Protein AF-A0A3B8VPF8-F1 (afdb_monomer_lite)

Sequence (77 aa):
MTQTQQPNEIPRAYEPGAVEGRIYDFWTEGGYFTPEIDRSKKPFTLIMPPPNVTGELHMGHALTIALEDLMVRWHRM

pLDDT: mean 86.62, std 13.44, range [38.34, 97.62]

Foldseek 3Di:
DDDDDDPPDDDPDDDCVVPVVVVVVVCVVVVVVPDDDDPVDDDDDDDDDDDPPPDDDDVVNVVVVVVVVVVVVVVVD

Radius of gyration: 18.07 Å; chains: 1; bounding box: 46×25×43 Å

Structure (mmCIF, N/CA/C/O backbone):
data_AF-A0A3B8VPF8-F1
#
_entry.id   AF-A0A3B8VPF8-F1
#
loop_
_atom_site.group_PDB
_atom_site.id
_atom_site.type_symbol
_atom_site.label_atom_id
_atom_site.label_alt_id
_atom_site.label_comp_id
_atom_site.label_asym_id
_atom_site.label_entity_id
_atom_site.label_seq_id
_atom_site.pdbx_PDB_ins_code
_atom_site.Cartn_x
_atom_site.Cartn_y
_atom_site.Cartn_z
_atom_site.occupancy
_atom_site.B_iso_or_equiv
_atom_site.auth_seq_id
_atom_site.auth_comp_id
_atom_site.auth_asym_id
_atom_site.auth_atom_id
_atom_site.pdbx_PDB_model_num
ATOM 1 N N . MET A 1 1 ? -31.017 9.631 20.838 1.00 38.34 1 MET A N 1
ATOM 2 C CA . MET A 1 1 ? -31.563 10.023 19.522 1.00 38.34 1 MET A CA 1
ATOM 3 C C . MET A 1 1 ? -30.771 9.278 18.466 1.00 38.34 1 MET A C 1
ATOM 5 O O . MET A 1 1 ? -29.674 9.698 18.130 1.00 38.34 1 MET A O 1
ATOM 9 N N . THR A 1 2 ? -31.264 8.124 18.033 1.00 43.97 2 THR A N 1
ATOM 10 C CA . THR A 1 2 ? -30.581 7.291 17.038 1.00 43.97 2 THR A CA 1
ATOM 11 C C . THR A 1 2 ? -31.078 7.746 15.672 1.00 43.97 2 THR A C 1
ATOM 13 O O . THR A 1 2 ? -32.217 7.462 15.313 1.00 43.97 2 THR A O 1
ATOM 16 N N . GLN A 1 3 ? -30.285 8.548 14.956 1.00 50.97 3 GLN A N 1
ATOM 17 C CA . GLN A 1 3 ? -30.620 8.916 13.580 1.00 50.97 3 GLN A CA 1
ATOM 18 C C . GLN A 1 3 ? -30.512 7.666 12.710 1.00 50.97 3 GLN A C 1
ATOM 20 O O . GLN A 1 3 ? -29.454 7.050 12.612 1.00 50.97 3 GLN A O 1
ATOM 25 N N . THR A 1 4 ? -31.631 7.274 12.116 1.00 53.16 4 THR A N 1
ATOM 26 C CA . THR A 1 4 ? -31.707 6.212 11.117 1.00 53.16 4 THR A CA 1
ATOM 27 C C . THR A 1 4 ? -31.064 6.747 9.835 1.00 53.16 4 THR A C 1
ATOM 29 O O . THR A 1 4 ? -31.629 7.628 9.192 1.00 53.16 4 THR A O 1
ATOM 32 N N . GLN A 1 5 ? -29.854 6.289 9.499 1.00 57.12 5 GLN A N 1
ATOM 33 C CA . GLN A 1 5 ? -29.176 6.686 8.259 1.00 57.12 5 GLN A CA 1
ATOM 34 C C . GLN A 1 5 ? -29.918 6.105 7.046 1.00 57.12 5 GLN A C 1
ATOM 36 O O . GLN A 1 5 ? -30.167 4.901 6.979 1.00 57.12 5 GLN A O 1
ATOM 41 N N . GLN A 1 6 ? -30.290 6.975 6.105 1.00 61.03 6 GLN A N 1
ATOM 42 C CA . GLN A 1 6 ? -30.875 6.604 4.815 1.00 61.03 6 GLN A CA 1
ATOM 43 C C . GLN A 1 6 ? -29.783 6.022 3.887 1.00 61.03 6 GLN A C 1
ATOM 45 O O . GLN A 1 6 ? -28.652 6.504 3.928 1.00 61.03 6 GLN A O 1
ATOM 50 N N . PRO A 1 7 ? -30.089 5.052 3.002 1.00 62.00 7 PRO A N 1
ATOM 51 C CA . PRO A 1 7 ? -29.084 4.275 2.253 1.00 62.00 7 PRO A CA 1
ATOM 52 C C . PRO A 1 7 ? -28.167 5.061 1.296 1.00 62.00 7 PRO A C 1
ATOM 54 O O . PRO A 1 7 ? -27.156 4.522 0.858 1.00 62.00 7 PRO A O 1
ATOM 57 N N . ASN A 1 8 ? -28.508 6.311 0.960 1.00 69.25 8 ASN A N 1
ATOM 58 C CA . ASN A 1 8 ? -27.827 7.113 -0.066 1.00 69.25 8 ASN A CA 1
ATOM 59 C C . ASN A 1 8 ? -27.153 8.388 0.473 1.00 69.25 8 ASN A C 1
ATOM 61 O O 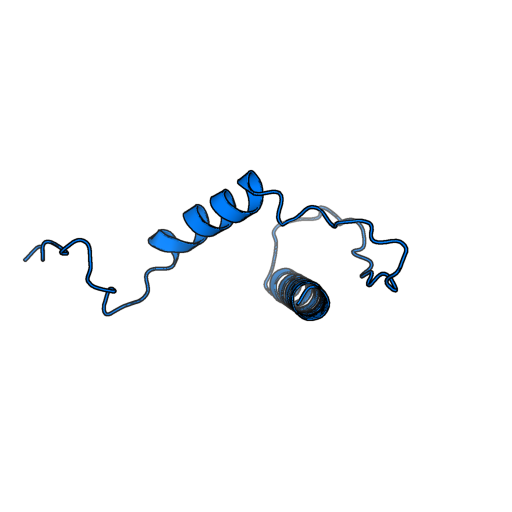. ASN A 1 8 ? -26.754 9.243 -0.318 1.00 69.25 8 ASN A O 1
ATOM 65 N N . GLU A 1 9 ? -27.036 8.556 1.790 1.00 81.25 9 GLU A N 1
ATOM 66 C CA . GLU A 1 9 ? -26.410 9.746 2.373 1.00 81.25 9 GLU A CA 1
ATOM 67 C C . GLU A 1 9 ? -24.992 9.424 2.866 1.00 81.25 9 GLU A C 1
ATOM 69 O O . GLU A 1 9 ? -24.794 8.508 3.664 1.00 81.25 9 GLU A O 1
ATOM 74 N N . ILE A 1 10 ? -23.989 10.167 2.381 1.00 84.62 10 ILE A N 1
ATOM 75 C CA . ILE A 1 10 ? -22.608 10.029 2.861 1.00 84.62 10 ILE A CA 1
ATOM 76 C C . ILE A 1 10 ? -22.556 10.560 4.304 1.00 84.62 10 ILE A C 1
ATOM 78 O O . ILE A 1 10 ? -22.975 11.699 4.537 1.00 84.62 10 ILE A O 1
ATOM 82 N N . PRO A 1 11 ? -22.044 9.781 5.278 1.00 86.44 11 PRO A N 1
ATOM 83 C CA . PRO A 1 11 ? -21.923 10.232 6.657 1.00 86.44 11 PRO A CA 1
ATOM 84 C C . PRO A 1 11 ? -21.149 11.548 6.769 1.00 86.44 11 PRO A C 1
ATOM 86 O O . PRO A 1 11 ? -20.149 11.761 6.087 1.00 86.44 11 PRO A O 1
ATOM 89 N N . ARG A 1 12 ? -21.584 12.428 7.678 1.00 88.38 12 ARG A N 1
ATOM 90 C CA . ARG A 1 12 ? -20.902 13.713 7.923 1.00 88.38 12 ARG A CA 1
ATOM 91 C C . ARG A 1 12 ? -19.491 13.547 8.490 1.00 88.38 12 ARG A C 1
ATOM 93 O O . ARG A 1 12 ? -18.664 14.433 8.311 1.00 88.38 12 ARG A O 1
ATOM 100 N N . ALA A 1 13 ? -19.249 12.448 9.199 1.00 92.50 13 ALA A N 1
ATOM 101 C CA . ALA A 1 13 ? -17.954 12.081 9.747 1.00 92.50 13 ALA A CA 1
ATOM 102 C C . ALA A 1 13 ? -17.501 10.758 9.128 1.00 92.50 13 ALA A C 1
ATOM 104 O O . ALA A 1 13 ? -18.309 9.850 8.931 1.00 92.50 13 ALA A O 1
ATOM 105 N N . TYR A 1 14 ? -16.213 10.672 8.808 1.00 91.81 14 TYR A N 1
ATOM 106 C CA . TYR A 1 14 ? -15.606 9.450 8.304 1.00 91.81 14 TYR A CA 1
ATOM 107 C C . TYR A 1 14 ? -15.344 8.482 9.459 1.00 91.81 14 TYR A C 1
ATOM 109 O O . TYR A 1 14 ? -14.669 8.841 10.419 1.00 91.81 14 TYR A O 1
ATOM 117 N N . GLU A 1 15 ? -15.842 7.255 9.324 1.00 92.81 15 GLU A N 1
ATOM 118 C CA . GLU A 1 15 ? -15.626 6.158 10.268 1.00 92.81 15 GLU A CA 1
ATOM 119 C C . GLU A 1 15 ? -14.750 5.086 9.597 1.00 92.81 15 GLU A C 1
ATOM 121 O O . GLU A 1 15 ? -15.264 4.302 8.791 1.00 92.81 15 GLU A O 1
ATOM 126 N N . PRO A 1 16 ? -13.437 5.026 9.896 1.00 94.19 16 PRO A N 1
ATOM 127 C CA . PRO A 1 16 ? -12.511 4.133 9.198 1.00 94.19 16 PRO A CA 1
ATOM 128 C C . PRO A 1 16 ? -12.909 2.657 9.296 1.00 94.19 16 PRO A C 1
ATOM 130 O O . PRO A 1 16 ? -12.916 1.941 8.295 1.00 94.19 16 PRO A O 1
ATOM 133 N N . GLY A 1 17 ? -13.355 2.220 10.479 1.00 93.94 17 GLY A N 1
ATOM 134 C CA . GLY A 1 17 ? -13.756 0.832 10.725 1.00 93.94 17 GLY A CA 1
ATOM 135 C C . GLY A 1 17 ? -14.954 0.359 9.891 1.00 93.94 17 GLY A C 1
ATOM 136 O O . GLY A 1 17 ? -15.097 -0.837 9.660 1.00 93.94 17 GLY A O 1
ATOM 137 N N . ALA A 1 18 ? -15.789 1.274 9.387 1.00 90.38 18 ALA A N 1
ATOM 138 C CA . ALA A 1 18 ? -16.903 0.934 8.499 1.00 90.38 18 ALA A CA 1
ATOM 139 C C . ALA A 1 18 ? -16.472 0.756 7.029 1.00 90.38 18 ALA A C 1
ATOM 141 O O . ALA A 1 18 ? -17.265 0.307 6.197 1.00 90.38 18 ALA A O 1
ATOM 142 N N . VAL A 1 19 ? -15.238 1.138 6.684 1.00 92.88 19 VAL A N 1
ATOM 143 C CA . VAL A 1 19 ? -14.780 1.272 5.295 1.00 92.88 19 VAL A CA 1
ATOM 144 C C . VAL A 1 19 ? -13.557 0.406 5.002 1.00 92.88 19 VAL A C 1
ATOM 146 O O . VAL A 1 19 ? -13.567 -0.313 4.003 1.00 92.88 19 VAL A O 1
ATOM 149 N N . GLU A 1 20 ? -12.535 0.440 5.858 1.00 96.12 20 GLU A N 1
ATOM 150 C CA . GLU A 1 20 ? -11.221 -0.168 5.597 1.00 96.12 20 GLU A CA 1
ATOM 151 C C . GLU A 1 20 ? -11.303 -1.672 5.318 1.00 96.12 20 GLU A C 1
ATOM 153 O O . GLU A 1 20 ? -10.771 -2.127 4.306 1.00 96.12 20 GLU A O 1
ATOM 158 N N . GLY A 1 21 ? -12.033 -2.428 6.148 1.00 96.62 21 GLY A N 1
ATOM 159 C CA . GLY A 1 21 ? -12.187 -3.878 5.975 1.00 96.62 21 GLY A CA 1
ATOM 160 C C . GLY A 1 21 ? -12.836 -4.243 4.639 1.00 96.62 21 GLY A C 1
ATOM 161 O O . GLY A 1 21 ? -12.270 -4.996 3.856 1.00 96.62 21 GLY A O 1
ATOM 162 N N . ARG A 1 22 ? -13.965 -3.604 4.307 1.00 95.62 22 ARG A N 1
ATOM 163 C CA . ARG A 1 22 ? -14.677 -3.842 3.040 1.00 95.62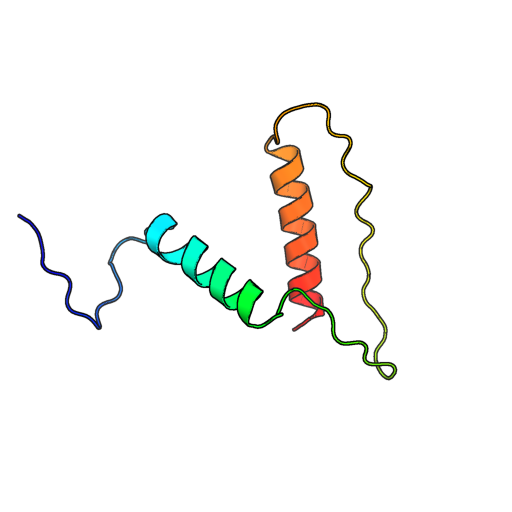 22 ARG A CA 1
ATOM 164 C C . ARG A 1 22 ? -13.815 -3.529 1.813 1.00 95.62 22 ARG A C 1
ATOM 166 O O . ARG A 1 22 ? -13.915 -4.222 0.805 1.00 95.62 22 ARG A O 1
ATOM 173 N N . ILE A 1 23 ? -13.009 -2.465 1.865 1.00 96.69 23 ILE A N 1
ATOM 174 C CA . ILE A 1 23 ? -12.095 -2.117 0.766 1.00 96.69 23 ILE A CA 1
ATOM 175 C C . ILE A 1 23 ? -10.978 -3.156 0.648 1.00 96.69 23 ILE A C 1
ATOM 177 O O . ILE A 1 23 ? -10.633 -3.552 -0.466 1.00 96.69 23 ILE A O 1
ATOM 181 N N . TYR A 1 24 ? -10.423 -3.596 1.777 1.00 96.94 24 TYR A N 1
ATOM 182 C CA . TYR A 1 24 ? -9.379 -4.613 1.794 1.00 96.94 24 TYR A CA 1
ATOM 183 C C . TYR A 1 24 ? -9.871 -5.943 1.212 1.00 96.94 24 TYR A C 1
ATOM 185 O O . TYR A 1 24 ? -9.195 -6.521 0.355 1.00 96.94 24 TYR A O 1
ATOM 193 N N . ASP A 1 25 ? -11.069 -6.381 1.604 1.00 97.50 25 ASP A N 1
ATOM 194 C CA . ASP A 1 25 ? -11.705 -7.591 1.075 1.00 97.50 25 ASP A CA 1
ATOM 195 C C . ASP A 1 25 ? -11.933 -7.465 -0.433 1.00 97.50 25 ASP A C 1
ATOM 197 O O . ASP A 1 25 ? -11.490 -8.320 -1.196 1.00 97.50 25 ASP A O 1
ATOM 201 N N . PHE A 1 26 ? -12.494 -6.340 -0.890 1.00 97.44 26 PHE A N 1
ATOM 202 C CA . PHE A 1 26 ? -12.676 -6.063 -2.317 1.00 97.44 26 PHE A CA 1
ATOM 203 C C . PHE A 1 26 ? -11.361 -6.153 -3.112 1.00 97.44 26 PHE A C 1
ATOM 205 O O . PHE A 1 26 ? -11.323 -6.734 -4.201 1.00 97.44 26 PHE A O 1
ATOM 212 N N . TRP A 1 27 ? -10.264 -5.598 -2.585 1.00 96.69 27 TRP A N 1
ATOM 213 C CA . TRP A 1 27 ? -8.960 -5.686 -3.245 1.00 96.69 27 TRP A CA 1
ATOM 214 C C . TRP A 1 27 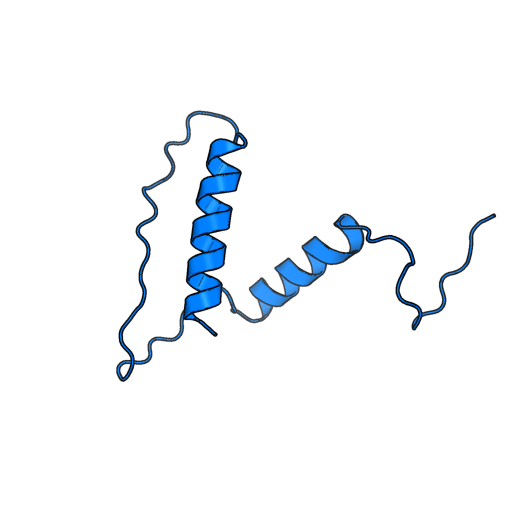? -8.397 -7.106 -3.271 1.00 96.69 27 TRP A C 1
ATOM 216 O O . TRP A 1 27 ? -7.797 -7.512 -4.271 1.00 96.69 27 TRP A O 1
ATOM 226 N N . THR A 1 28 ? -8.595 -7.849 -2.187 1.00 96.69 28 THR A N 1
ATOM 227 C CA . THR A 1 28 ? -8.116 -9.225 -2.047 1.00 96.69 28 THR A CA 1
ATOM 228 C C . THR A 1 28 ? -8.879 -10.161 -2.980 1.00 96.69 28 THR A C 1
ATOM 230 O O . THR A 1 28 ? -8.262 -10.865 -3.778 1.00 96.69 28 THR A O 1
ATOM 233 N N . GLU A 1 29 ? -10.211 -10.117 -2.946 1.00 97.62 29 GLU A N 1
ATOM 234 C CA . GLU A 1 29 ? -11.097 -10.931 -3.786 1.00 97.62 29 GLU A CA 1
ATOM 235 C C . GLU A 1 29 ? -10.929 -10.616 -5.275 1.00 97.62 29 GLU A C 1
ATOM 237 O O . GLU A 1 29 ? -10.943 -11.519 -6.110 1.00 97.62 29 GLU A O 1
ATOM 242 N N . GLY A 1 30 ? -10.711 -9.344 -5.617 1.00 96.25 30 GLY A N 1
ATOM 243 C CA . GLY A 1 30 ? -10.442 -8.924 -6.991 1.00 96.25 30 GLY A CA 1
ATOM 244 C C . GLY A 1 30 ? -9.017 -9.204 -7.479 1.00 96.25 30 GLY A C 1
ATOM 245 O O . GLY A 1 30 ? -8.695 -8.871 -8.618 1.00 96.25 30 GLY A O 1
ATOM 246 N N . GLY A 1 31 ? -8.141 -9.773 -6.642 1.00 95.38 31 GLY A N 1
ATOM 247 C CA . GLY A 1 31 ? -6.761 -10.090 -7.016 1.00 95.38 31 GLY A CA 1
ATOM 248 C C . GLY A 1 31 ? -5.878 -8.862 -7.266 1.00 95.38 31 GLY A C 1
ATOM 249 O O . GLY A 1 31 ? -4.807 -8.995 -7.853 1.00 95.38 31 GLY A O 1
ATOM 250 N N . TYR A 1 32 ? -6.274 -7.672 -6.803 1.00 93.81 32 TYR A N 1
ATOM 251 C CA . TYR A 1 32 ? -5.601 -6.401 -7.108 1.00 93.81 32 TYR A CA 1
ATOM 252 C C . TYR A 1 32 ? -4.184 -6.283 -6.525 1.00 93.81 32 TYR A C 1
ATOM 254 O O . TYR A 1 32 ? -3.431 -5.394 -6.929 1.00 93.81 32 TYR A O 1
ATOM 262 N N . PHE A 1 33 ? -3.816 -7.152 -5.584 1.00 92.75 33 PHE A N 1
ATOM 263 C CA . PHE A 1 33 ? -2.454 -7.262 -5.053 1.00 92.75 33 PHE A CA 1
ATOM 264 C C . PHE A 1 33 ? -1.531 -8.134 -5.916 1.00 92.75 33 PHE A C 1
ATOM 266 O O . PHE A 1 33 ? -0.324 -8.164 -5.683 1.00 92.75 33 PHE A O 1
ATOM 273 N N . THR A 1 34 ? -2.070 -8.830 -6.919 1.00 92.31 34 THR A N 1
ATOM 274 C CA . THR A 1 34 ? -1.286 -9.657 -7.839 1.00 92.31 34 THR A CA 1
ATOM 275 C C . THR A 1 34 ? -0.856 -8.813 -9.043 1.00 92.31 34 THR A C 1
ATOM 277 O O . THR A 1 34 ? -1.717 -8.256 -9.726 1.00 92.31 34 THR A O 1
ATOM 280 N N . PRO A 1 35 ? 0.451 -8.685 -9.333 1.00 89.12 35 PRO A N 1
ATOM 281 C CA . PRO A 1 35 ? 0.910 -7.927 -10.491 1.00 89.12 35 PRO A CA 1
ATOM 282 C C . PRO A 1 35 ? 0.619 -8.676 -11.799 1.00 89.12 35 PRO A C 1
ATOM 284 O O . PRO A 1 35 ? 0.802 -9.890 -11.890 1.00 89.12 35 PRO A O 1
ATOM 287 N N . GLU A 1 36 ? 0.240 -7.940 -12.842 1.00 88.44 36 GLU A N 1
ATOM 288 C CA . GLU A 1 36 ? 0.162 -8.468 -14.205 1.00 88.44 36 GLU A CA 1
ATOM 289 C C . GLU A 1 36 ? 1.538 -8.387 -14.882 1.00 88.44 36 GLU A C 1
ATOM 291 O O . GLU A 1 36 ? 2.190 -7.339 -14.884 1.00 88.44 36 GLU A O 1
ATOM 296 N N . ILE A 1 37 ? 1.999 -9.498 -15.465 1.00 90.75 37 ILE A N 1
ATOM 297 C CA . ILE A 1 37 ? 3.286 -9.549 -16.168 1.00 90.75 37 ILE A CA 1
ATOM 298 C C . ILE A 1 37 ? 3.087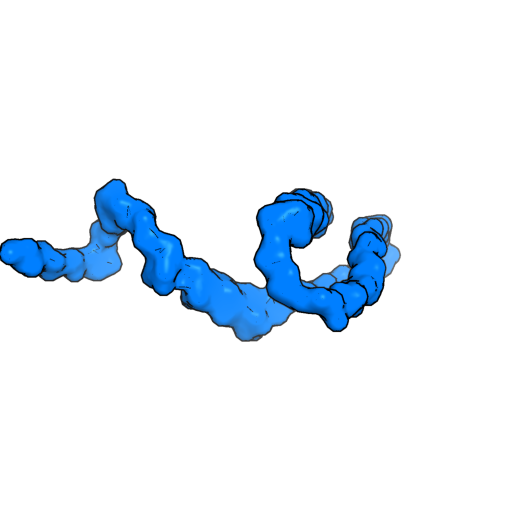 -9.107 -17.617 1.00 90.75 37 ILE A C 1
ATOM 300 O O . ILE A 1 37 ? 2.857 -9.921 -18.512 1.00 90.75 37 ILE A O 1
ATOM 304 N N . ASP A 1 38 ? 3.247 -7.811 -17.850 1.00 91.69 38 ASP A N 1
ATOM 305 C CA . ASP A 1 38 ? 3.298 -7.239 -19.191 1.00 91.69 38 ASP A CA 1
ATOM 306 C C . ASP A 1 38 ? 4.754 -7.133 -19.671 1.00 91.69 38 ASP A C 1
ATOM 308 O O . ASP A 1 38 ? 5.509 -6.251 -19.259 1.00 91.69 38 ASP A O 1
ATOM 312 N N . ARG A 1 39 ? 5.155 -8.034 -20.578 1.00 94.56 39 ARG A N 1
ATOM 313 C CA . ARG A 1 39 ? 6.518 -8.067 -21.144 1.00 94.56 39 ARG A CA 1
ATOM 314 C C . ARG A 1 39 ? 6.845 -6.865 -22.037 1.00 94.56 39 ARG A C 1
ATOM 316 O O . ARG A 1 39 ? 8.009 -6.696 -22.394 1.00 94.56 39 ARG A O 1
ATOM 323 N N . SER A 1 40 ? 5.852 -6.062 -22.419 1.00 95.94 40 SER A N 1
ATOM 324 C CA . SER A 1 40 ? 6.059 -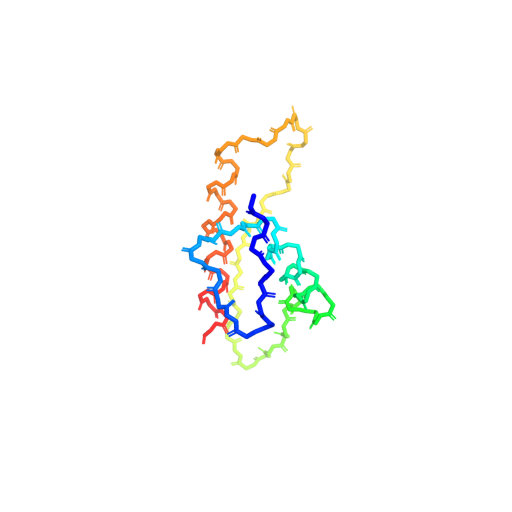4.838 -23.200 1.00 95.94 40 SER A CA 1
ATOM 325 C C . SER A 1 40 ? 6.419 -3.626 -22.334 1.00 95.94 40 SER A C 1
ATOM 327 O O . SER A 1 40 ? 6.946 -2.638 -22.849 1.00 95.94 40 SER A O 1
ATOM 329 N N . LYS A 1 41 ? 6.179 -3.698 -21.018 1.00 91.69 41 LYS A N 1
ATOM 330 C CA . LYS A 1 41 ? 6.442 -2.613 -20.067 1.00 91.69 41 LYS A CA 1
ATOM 331 C C . LYS A 1 41 ? 7.730 -2.851 -19.290 1.00 91.69 41 LYS A C 1
ATOM 333 O O . LYS A 1 41 ? 8.157 -3.979 -19.050 1.00 91.69 41 LYS A O 1
ATOM 338 N N . LYS A 1 42 ? 8.346 -1.755 -18.845 1.00 92.12 42 LYS A N 1
ATOM 339 C CA . LYS A 1 42 ? 9.457 -1.823 -17.895 1.00 92.12 42 LYS A CA 1
ATOM 340 C C . LYS A 1 42 ? 8.894 -2.147 -16.502 1.00 92.12 42 LYS A C 1
ATOM 342 O O . LYS A 1 42 ? 8.065 -1.375 -16.022 1.00 92.12 42 LYS A O 1
ATOM 347 N N . PRO A 1 43 ? 9.344 -3.226 -15.837 1.00 93.75 43 PRO A N 1
ATOM 348 C CA . PRO A 1 43 ? 8.881 -3.541 -14.494 1.00 93.75 43 PRO A CA 1
ATOM 349 C C . PRO A 1 43 ? 9.343 -2.473 -13.497 1.00 93.75 43 PRO A C 1
ATOM 351 O O . PRO A 1 43 ? 10.484 -2.004 -13.547 1.00 93.75 43 PRO A O 1
ATOM 354 N N . PHE A 1 44 ? 8.451 -2.119 -12.574 1.00 93.62 44 PHE A N 1
ATOM 355 C CA . PHE A 1 44 ? 8.787 -1.398 -11.353 1.00 93.62 44 PHE A CA 1
ATOM 356 C C . PHE A 1 44 ? 8.886 -2.409 -10.207 1.00 93.62 44 PHE A C 1
ATOM 358 O O . PHE A 1 44 ? 8.033 -3.284 -10.067 1.00 93.62 44 PHE A O 1
ATOM 365 N N . THR A 1 45 ? 9.951 -2.338 -9.412 1.00 92.94 45 THR A N 1
ATOM 366 C CA . THR A 1 45 ? 10.210 -3.300 -8.334 1.00 92.94 45 THR A CA 1
ATOM 367 C C . THR A 1 45 ? 10.812 -2.570 -7.145 1.00 92.94 45 THR A C 1
ATOM 369 O O . THR A 1 45 ? 11.772 -1.818 -7.302 1.00 92.94 45 THR A O 1
ATOM 372 N N . LEU A 1 46 ? 10.255 -2.818 -5.963 1.00 92.31 46 LEU A N 1
ATOM 373 C CA . LEU A 1 46 ? 10.792 -2.378 -4.681 1.00 92.31 46 LEU A CA 1
ATOM 374 C C . LEU A 1 46 ? 11.215 -3.611 -3.887 1.00 92.31 46 LEU A C 1
ATOM 376 O O . LEU A 1 46 ? 10.496 -4.607 -3.840 1.00 92.31 46 LEU A O 1
ATOM 380 N N . ILE A 1 47 ? 12.409 -3.555 -3.303 1.00 89.88 47 ILE A N 1
ATOM 381 C CA . ILE A 1 47 ? 12.935 -4.636 -2.473 1.00 89.88 47 ILE A CA 1
ATOM 382 C C . ILE A 1 47 ? 12.426 -4.413 -1.055 1.00 89.88 47 ILE A C 1
ATOM 384 O O . ILE A 1 47 ? 12.835 -3.454 -0.410 1.00 89.88 47 ILE A O 1
ATOM 388 N N . MET A 1 48 ? 11.595 -5.329 -0.565 1.00 84.69 48 MET A N 1
ATOM 389 C CA . MET A 1 48 ? 11.270 -5.410 0.855 1.00 84.69 48 MET A CA 1
ATOM 390 C C . MET A 1 48 ? 12.200 -6.445 1.498 1.00 84.69 48 MET A C 1
ATOM 392 O O . MET A 1 48 ? 12.155 -7.617 1.106 1.00 84.69 48 MET A O 1
ATOM 396 N N . PRO A 1 49 ? 13.079 -6.058 2.439 1.00 78.19 49 PRO A N 1
ATOM 397 C CA . PRO A 1 49 ? 13.869 -7.035 3.173 1.00 78.19 49 PRO A CA 1
ATOM 398 C C . PRO A 1 49 ? 12.926 -7.963 3.960 1.00 78.19 49 PRO A C 1
ATOM 400 O O . PRO A 1 49 ? 11.890 -7.499 4.446 1.00 78.19 49 PRO A O 1
ATOM 403 N N . PRO A 1 50 ? 13.252 -9.261 4.105 1.00 76.75 50 PRO A N 1
ATOM 404 C CA . PRO A 1 50 ? 12.447 -10.166 4.915 1.00 76.75 50 PRO A CA 1
ATOM 405 C C . PRO A 1 50 ? 12.260 -9.579 6.318 1.00 76.75 50 PRO A C 1
ATOM 407 O O . PRO A 1 50 ? 13.238 -9.092 6.897 1.00 76.75 50 PRO A O 1
ATOM 410 N N . PRO A 1 51 ? 11.039 -9.597 6.875 1.00 67.00 51 PRO A N 1
ATOM 411 C CA . PRO A 1 51 ? 10.821 -9.044 8.197 1.00 67.00 51 PRO A CA 1
ATOM 412 C C . PRO A 1 51 ? 11.630 -9.849 9.217 1.00 67.00 51 PRO A C 1
ATOM 414 O O . PRO A 1 51 ? 11.487 -11.068 9.326 1.00 67.00 51 PRO A O 1
ATOM 417 N N . ASN A 1 52 ? 12.464 -9.163 9.995 1.00 70.56 52 ASN A N 1
ATOM 418 C CA . ASN A 1 52 ? 13.027 -9.739 11.209 1.00 70.56 52 ASN A CA 1
ATOM 419 C C . ASN A 1 52 ? 11.915 -9.729 12.263 1.00 70.56 52 ASN A C 1
ATOM 421 O O . ASN A 1 52 ? 11.540 -8.672 12.766 1.00 70.56 52 ASN A O 1
ATOM 425 N N . VAL A 1 53 ? 11.343 -10.895 12.567 1.00 62.03 53 VAL A N 1
ATOM 426 C CA . VAL A 1 53 ? 10.259 -11.016 13.552 1.00 62.03 53 VAL A CA 1
ATOM 427 C C . VAL A 1 53 ? 10.856 -10.917 14.959 1.00 62.03 53 VAL A C 1
ATOM 429 O O . VAL A 1 53 ? 11.196 -11.924 15.573 1.00 62.03 53 VAL A O 1
ATOM 432 N N . THR A 1 54 ? 11.042 -9.691 15.453 1.00 68.50 54 THR A N 1
ATOM 433 C CA . THR A 1 54 ? 11.660 -9.414 16.766 1.00 68.50 54 THR A CA 1
ATOM 434 C C . THR A 1 54 ? 10.721 -8.738 17.771 1.00 68.50 54 THR A C 1
ATOM 436 O O . THR A 1 54 ? 11.161 -8.394 18.864 1.00 68.50 54 THR A O 1
ATOM 439 N N . GLY A 1 55 ? 9.441 -8.542 17.441 1.00 74.44 55 GLY A N 1
ATOM 440 C CA . GLY A 1 55 ? 8.471 -7.891 18.326 1.00 74.44 55 GLY A CA 1
ATOM 441 C C . GLY A 1 55 ? 7.272 -7.307 17.579 1.00 74.44 55 GLY A C 1
ATOM 442 O O . GLY A 1 55 ? 6.960 -7.729 16.467 1.00 74.44 55 GLY A O 1
ATOM 443 N N . GLU A 1 56 ? 6.600 -6.340 18.202 1.00 82.38 56 GLU A N 1
ATOM 444 C CA . GLU A 1 56 ? 5.446 -5.636 17.633 1.00 82.38 56 GLU A CA 1
ATOM 445 C C . GLU A 1 56 ? 5.852 -4.579 16.593 1.00 82.38 56 GLU A C 1
ATOM 447 O O . GLU A 1 56 ? 6.965 -4.043 16.599 1.00 82.38 56 GLU A O 1
ATOM 4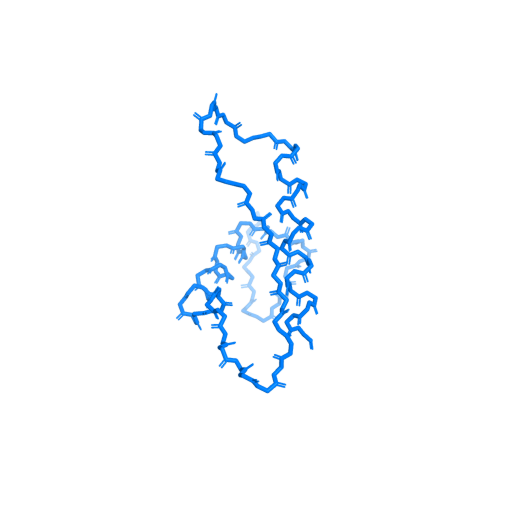52 N N . LEU A 1 57 ? 4.922 -4.244 15.695 1.00 85.50 57 LEU A N 1
ATOM 453 C CA . LEU A 1 57 ? 5.122 -3.171 14.728 1.00 85.50 57 LEU A CA 1
ATOM 454 C C . LEU A 1 57 ? 5.044 -1.802 15.419 1.00 85.50 57 LEU A C 1
ATOM 456 O O . LEU A 1 57 ? 4.089 -1.509 16.129 1.00 85.50 57 LEU A O 1
ATOM 460 N N . HIS A 1 58 ? 6.015 -0.929 15.152 1.00 89.25 58 HIS A N 1
ATOM 461 C CA . HIS A 1 58 ? 6.004 0.463 15.595 1.00 89.25 58 HIS A CA 1
ATOM 462 C C . HIS A 1 58 ? 5.806 1.425 14.415 1.00 89.25 58 HIS A C 1
ATOM 464 O O . HIS A 1 58 ? 5.935 1.039 13.252 1.00 89.25 58 HIS A O 1
ATOM 470 N N . MET A 1 59 ? 5.595 2.714 14.701 1.00 91.75 59 MET A N 1
ATOM 471 C CA . MET A 1 59 ? 5.340 3.742 13.676 1.00 91.75 59 MET A CA 1
ATOM 472 C C . MET A 1 59 ? 6.404 3.810 12.570 1.00 91.75 59 MET A C 1
ATOM 474 O O . MET A 1 59 ? 6.067 4.086 11.426 1.00 91.75 59 MET A O 1
ATOM 478 N N . GLY A 1 60 ? 7.672 3.508 12.876 1.00 89.50 60 GLY A N 1
ATOM 479 C CA . GLY A 1 60 ? 8.718 3.389 11.851 1.00 89.50 60 GLY A CA 1
ATOM 480 C C . GLY A 1 60 ? 8.396 2.361 10.754 1.00 89.50 60 GLY A C 1
ATOM 481 O O . GLY A 1 60 ? 8.542 2.677 9.580 1.00 89.50 60 GLY A O 1
ATOM 482 N N . HIS A 1 61 ? 7.874 1.180 11.111 1.00 88.75 61 HIS A N 1
ATOM 483 C CA . HIS A 1 61 ? 7.430 0.190 10.126 1.00 88.75 61 HIS A CA 1
ATOM 484 C C . HIS A 1 61 ? 6.247 0.713 9.313 1.00 88.75 61 HIS A C 1
ATOM 486 O O . HIS A 1 61 ? 6.240 0.586 8.092 1.00 88.75 61 HIS A O 1
ATOM 492 N N . ALA A 1 62 ? 5.276 1.342 9.983 1.00 90.38 62 ALA A N 1
ATOM 493 C CA . ALA A 1 62 ? 4.097 1.894 9.322 1.00 90.38 62 ALA A CA 1
ATOM 494 C C . ALA A 1 62 ? 4.476 2.950 8.273 1.00 90.38 62 ALA A C 1
ATOM 496 O O . ALA A 1 62 ? 3.950 2.924 7.165 1.00 90.38 62 ALA A O 1
ATOM 497 N N . LEU A 1 63 ? 5.421 3.840 8.593 1.00 93.62 63 LEU A N 1
ATOM 498 C CA . LEU A 1 63 ? 5.898 4.862 7.664 1.00 93.62 63 LEU A CA 1
ATOM 499 C C . LEU A 1 63 ? 6.583 4.248 6.439 1.00 93.62 63 LEU A C 1
ATOM 501 O O . LEU A 1 63 ? 6.251 4.618 5.315 1.00 93.62 63 LEU A O 1
ATOM 505 N N . THR A 1 64 ? 7.523 3.321 6.644 1.00 91.81 64 THR A N 1
ATOM 506 C CA . THR A 1 64 ? 8.244 2.683 5.533 1.00 91.81 64 THR A CA 1
ATOM 507 C C . THR A 1 64 ? 7.284 1.938 4.607 1.00 91.81 64 THR A C 1
ATOM 509 O O . THR A 1 64 ? 7.287 2.197 3.406 1.00 91.81 64 THR A O 1
ATOM 512 N N . ILE A 1 65 ? 6.396 1.109 5.167 1.00 92.62 65 ILE A N 1
ATOM 513 C CA . ILE A 1 65 ? 5.414 0.337 4.392 1.00 92.62 65 ILE A CA 1
ATOM 514 C C . ILE A 1 65 ? 4.450 1.267 3.642 1.00 92.62 65 ILE A C 1
ATOM 516 O O . ILE A 1 65 ? 4.150 1.028 2.476 1.00 92.62 65 ILE A O 1
ATOM 520 N N . ALA A 1 66 ? 3.984 2.352 4.273 1.00 94.75 66 ALA A N 1
ATOM 521 C CA . ALA A 1 66 ? 3.075 3.300 3.627 1.00 94.75 66 ALA A CA 1
ATOM 522 C C . ALA A 1 66 ? 3.725 4.024 2.437 1.00 94.75 66 ALA A C 1
ATOM 524 O O . ALA A 1 66 ? 3.066 4.252 1.421 1.00 94.75 66 ALA A O 1
ATOM 525 N N . LEU A 1 67 ? 5.010 4.379 2.539 1.00 95.94 67 LEU A N 1
ATOM 526 C CA . LEU A 1 67 ? 5.747 4.995 1.432 1.00 95.94 67 LEU A CA 1
ATOM 527 C C . LEU A 1 67 ? 5.959 4.009 0.278 1.00 95.94 67 LEU A C 1
ATOM 529 O O . LEU A 1 67 ? 5.757 4.374 -0.880 1.00 95.94 67 LEU A O 1
ATOM 533 N N . GLU A 1 68 ? 6.323 2.765 0.582 1.00 95.75 68 GLU A N 1
ATOM 534 C CA . GLU A 1 68 ? 6.491 1.712 -0.423 1.00 95.75 68 GLU A CA 1
ATOM 535 C C . GLU A 1 68 ? 5.169 1.415 -1.150 1.00 95.75 68 GLU A C 1
ATOM 537 O O . GLU A 1 68 ? 5.135 1.406 -2.383 1.00 95.75 68 GLU A O 1
ATOM 542 N N . ASP A 1 69 ? 4.064 1.263 -0.414 1.00 94.88 69 ASP A N 1
ATOM 543 C CA . ASP A 1 69 ? 2.725 1.044 -0.979 1.00 94.88 69 ASP A CA 1
ATOM 544 C C . ASP A 1 69 ? 2.270 2.232 -1.847 1.00 94.88 69 ASP A C 1
ATOM 546 O O . ASP A 1 69 ? 1.764 2.033 -2.956 1.00 94.88 69 ASP A O 1
ATOM 550 N N . LEU A 1 70 ? 2.533 3.474 -1.414 1.00 96.56 70 LEU A N 1
ATOM 551 C CA . LEU A 1 70 ? 2.276 4.674 -2.217 1.00 96.56 70 LEU A CA 1
ATOM 552 C C . LEU A 1 70 ? 3.032 4.634 -3.552 1.00 96.56 70 LEU A C 1
ATOM 554 O O . LEU A 1 70 ? 2.437 4.893 -4.601 1.00 96.56 70 LEU A O 1
ATOM 558 N N . MET A 1 71 ? 4.324 4.300 -3.530 1.00 96.69 71 MET A N 1
ATOM 559 C CA . MET A 1 71 ? 5.147 4.215 -4.739 1.00 96.69 71 MET A CA 1
ATOM 560 C C . MET A 1 71 ? 4.641 3.126 -5.693 1.00 96.69 71 MET A C 1
ATOM 562 O O . MET A 1 71 ? 4.536 3.377 -6.894 1.00 96.69 71 MET A O 1
ATOM 566 N N . VAL A 1 72 ? 4.280 1.942 -5.180 1.00 94.81 72 VAL A N 1
ATOM 567 C CA . VAL A 1 72 ? 3.707 0.857 -5.999 1.00 94.81 72 VAL A CA 1
ATOM 568 C C . VAL A 1 72 ? 2.392 1.292 -6.643 1.00 94.81 72 VAL A C 1
ATOM 570 O O . VAL A 1 72 ? 2.203 1.092 -7.844 1.00 94.81 72 VAL A O 1
ATOM 573 N N . ARG A 1 73 ? 1.489 1.919 -5.880 1.00 94.38 73 ARG A N 1
ATOM 574 C CA . ARG A 1 73 ? 0.202 2.399 -6.406 1.00 94.38 73 ARG A CA 1
ATOM 575 C C . ARG A 1 73 ? 0.388 3.476 -7.460 1.00 94.38 73 ARG A C 1
ATOM 577 O O . ARG A 1 73 ? -0.268 3.407 -8.494 1.00 94.38 73 ARG A O 1
ATOM 584 N N . TRP A 1 74 ? 1.288 4.427 -7.216 1.00 95.12 74 TRP A N 1
ATOM 585 C CA . TRP A 1 74 ? 1.627 5.472 -8.177 1.00 95.12 74 TRP A CA 1
ATOM 586 C C . TRP A 1 74 ? 2.155 4.890 -9.488 1.00 95.12 74 TRP A C 1
ATOM 588 O O . TRP A 1 74 ? 1.701 5.292 -10.546 1.00 95.12 74 TRP A O 1
ATOM 598 N N . HIS A 1 75 ? 3.061 3.910 -9.430 1.00 93.12 75 HIS A N 1
ATOM 599 C CA . HIS A 1 75 ? 3.614 3.274 -10.630 1.00 93.12 75 HIS A CA 1
ATOM 600 C C . HIS A 1 75 ? 2.635 2.353 -11.375 1.00 93.12 75 HIS A C 1
ATOM 602 O O . HIS A 1 75 ? 2.886 2.029 -12.536 1.00 93.12 75 HIS A O 1
ATOM 608 N N . ARG A 1 76 ? 1.563 1.892 -10.717 1.00 90.69 76 ARG A N 1
ATOM 609 C CA . ARG A 1 76 ? 0.514 1.072 -11.341 1.00 90.69 76 ARG A CA 1
ATOM 610 C C . ARG A 1 76 ? -0.495 1.909 -12.137 1.00 90.69 76 ARG A C 1
ATOM 612 O O . ARG A 1 76 ? -1.091 1.372 -13.069 1.00 90.69 76 ARG A O 1
ATOM 619 N N . MET A 1 77 ? -0.731 3.156 -11.721 1.00 89.25 77 MET A N 1
ATOM 620 C CA . MET A 1 77 ? -1.630 4.113 -12.385 1.00 89.25 77 MET A CA 1
ATOM 621 C C . MET A 1 77 ? -0.949 4.766 -13.587 1.00 89.25 77 MET A C 1
ATOM 623 O O . MET A 1 77 ? -1.674 5.022 -14.571 1.00 89.25 77 MET A O 1
#

Secondary structure (DSSP, 8-state):
------TTPPPSS--GGGTHHHHHHHHHHTTTTSPP--TTSPPP---PPPP---S---HHHHHHHHHHHHHHHHHH-